Protein AF-A0A1B9JQC0-F1 (afdb_monomer)

Secondary structure (DSSP, 8-state):
--HHHHHHHIIIIIHHHTTSS-HHHHHHHHHHHHHHGGGS-SSS-GGG--HHHHHHHHHHHTT--HHHHHHHHHHHHHHHHHHHHHHTT-GGGT----S---------SS-SS----EEEEEEEEETTEEEEEEEEETT--HHHHHHHHHHHHHT-----

Foldseek 3Di:
DFQLVVLLCCLPPVLVVVPQDDPVLSVLLNVLCVQQSVQFDRPDHLVPDDLLVSLVVSCVVVVNDPVVSVVSSVSVVLSSQLVVCVVVVNSVSSHPDPPPDDDDDRDDPVPPPPDQDWAWDWDDDDVPDIDIRGGHGPPQDPVNVVVVVVVVVVPDDDDD

Radius of gyration: 22.99 Å; Cα contacts (8 Å, |Δi|>4): 126; chains: 1; bounding box: 53×34×62 Å

Solvent-accessible surface area (backbone atoms only — not comparable to full-atom values): 9850 Å² total; per-residue (Å²): 132,46,53,49,58,51,52,50,46,35,50,69,58,46,52,63,72,63,70,55,56,55,69,70,57,40,49,57,39,38,58,49,44,71,71,47,55,85,55,56,60,66,91,52,58,69,92,74,63,56,60,66,61,35,44,50,53,46,22,65,77,68,71,48,51,71,73,57,40,53,55,47,43,54,44,48,52,53,48,52,45,27,49,52,13,62,77,68,71,36,56,77,48,52,43,85,72,70,95,84,69,93,73,89,80,85,78,83,82,86,50,89,84,71,74,78,58,59,44,70,50,78,43,80,77,53,92,98,40,70,47,69,48,66,73,40,53,74,80,66,47,72,72,57,51,51,50,53,50,53,57,58,55,72,70,58,75,86,81,129

Mean predicted aligned error: 15.13 Å

Sequence (160 aa):
MNDKNEFIDFIVNTLPSLDVISLTTANNLRVVLNRVKGYIPESIPYTSWSIDSIVDIFAKNENISDSAAAGYKTRFRSALSKFDGYKNGNLSKLSKLPKNKVANSTNLVTQALNRHNTFALPIPLREGLILNIGNLPLDLTEDEAEKITRIIKSYAVIKD

Nearest PDB structures (foldseek):
  2kiw-assembly1_A  TM=4.236E-01  e=6.672E-01  Staphylococcus haemolyticus JCSC1435
  2kj9-assembly1_A  TM=4.964E-01  e=8.662E+00  Pectobacterium atrosepticum

Structure (mmCIF, N/CA/C/O backbone):
data_AF-A0A1B9JQC0-F1
#
_entry.id   AF-A0A1B9JQC0-F1
#
loop_
_atom_site.group_PDB
_atom_site.id
_atom_site.type_symbol
_atom_site.label_atom_id
_atom_site.label_alt_id
_atom_site.label_comp_id
_atom_site.label_asym_id
_atom_site.label_entity_id
_atom_site.label_seq_id
_atom_site.pdbx_PDB_ins_code
_atom_site.Cartn_x
_atom_site.Cartn_y
_atom_site.Cartn_z
_atom_site.occupancy
_atom_site.B_iso_or_equiv
_atom_site.auth_seq_id
_atom_site.auth_comp_id
_atom_site.auth_asym_id
_atom_site.auth_atom_id
_atom_site.pdbx_PDB_model_num
ATOM 1 N N . MET A 1 1 ? -7.887 13.896 -14.335 1.00 66.44 1 MET A N 1
ATOM 2 C CA . MET A 1 1 ? -6.563 13.331 -13.993 1.00 66.44 1 MET A CA 1
ATOM 3 C C . MET A 1 1 ? -6.602 11.862 -14.380 1.00 66.44 1 MET A C 1
ATOM 5 O O . MET A 1 1 ? -7.608 11.238 -14.080 1.00 66.44 1 MET A O 1
ATOM 9 N N . ASN A 1 2 ? -5.627 11.350 -15.138 1.00 90.38 2 ASN A N 1
ATOM 10 C CA . ASN A 1 2 ? -5.599 9.924 -15.491 1.00 90.38 2 ASN A CA 1
ATOM 11 C C . ASN A 1 2 ? -5.027 9.092 -14.329 1.00 90.38 2 ASN A C 1
ATOM 13 O O . ASN A 1 2 ? -4.354 9.634 -13.447 1.00 90.38 2 ASN A O 1
ATOM 17 N N . ASP A 1 3 ? -5.269 7.782 -14.354 1.00 91.00 3 ASP A N 1
ATOM 18 C CA . ASP A 1 3 ? -4.845 6.853 -13.299 1.00 91.00 3 ASP A CA 1
ATOM 19 C C . ASP A 1 3 ? -3.333 6.885 -13.047 1.00 91.00 3 ASP A C 1
ATOM 21 O O . ASP A 1 3 ? -2.884 6.762 -11.910 1.00 91.00 3 ASP A O 1
ATOM 25 N N . LYS A 1 4 ? -2.531 7.101 -14.097 1.00 94.31 4 LYS A N 1
ATOM 26 C CA . LYS A 1 4 ? -1.077 7.264 -13.985 1.00 94.31 4 LYS A CA 1
ATOM 27 C C . LYS A 1 4 ? -0.711 8.452 -13.100 1.00 94.31 4 LYS A C 1
ATOM 29 O O . LYS A 1 4 ? 0.086 8.299 -12.176 1.00 94.31 4 LYS A O 1
ATOM 34 N N . ASN A 1 5 ? -1.270 9.625 -13.378 1.00 94.00 5 ASN A N 1
ATOM 35 C CA . ASN A 1 5 ? -0.959 10.838 -12.630 1.00 94.00 5 ASN A CA 1
ATOM 36 C C . ASN A 1 5 ? -1.456 10.740 -11.188 1.00 94.00 5 ASN A C 1
ATOM 38 O O . ASN A 1 5 ? -0.749 11.160 -10.279 1.00 94.00 5 ASN A O 1
ATOM 42 N N . GLU A 1 6 ? -2.622 10.133 -10.969 1.00 94.19 6 GLU A N 1
ATOM 43 C CA . GLU A 1 6 ? -3.147 9.894 -9.623 1.00 94.19 6 GLU A CA 1
ATOM 44 C C . GLU A 1 6 ? -2.300 8.899 -8.829 1.00 94.19 6 GLU A C 1
ATOM 46 O O . GLU A 1 6 ? -1.998 9.136 -7.663 1.00 94.19 6 GLU A O 1
ATOM 51 N N . PHE A 1 7 ? -1.838 7.824 -9.466 1.00 95.44 7 PHE A N 1
ATOM 52 C CA . PHE A 1 7 ? -0.909 6.886 -8.848 1.00 95.44 7 PHE A CA 1
ATOM 53 C C . PHE A 1 7 ? 0.415 7.559 -8.460 1.00 95.44 7 PHE A C 1
ATOM 55 O O . PHE A 1 7 ? 0.940 7.322 -7.370 1.00 95.44 7 PHE A O 1
ATOM 62 N N . ILE A 1 8 ? 0.954 8.414 -9.334 1.00 94.50 8 ILE A N 1
ATOM 63 C CA . ILE A 1 8 ? 2.188 9.162 -9.064 1.00 94.50 8 ILE A CA 1
ATOM 64 C C . ILE A 1 8 ? 1.993 10.137 -7.905 1.00 94.50 8 ILE A C 1
ATOM 66 O O . ILE A 1 8 ? 2.806 10.134 -6.979 1.00 94.50 8 ILE A O 1
ATOM 70 N N . ASP A 1 9 ? 0.923 10.926 -7.933 1.00 93.56 9 ASP A N 1
ATOM 71 C CA . ASP A 1 9 ? 0.602 11.874 -6.868 1.00 93.56 9 ASP A CA 1
ATOM 72 C C . ASP A 1 9 ? 0.406 11.162 -5.524 1.00 93.56 9 ASP A C 1
ATOM 74 O O . ASP A 1 9 ? 1.016 11.541 -4.521 1.00 93.56 9 ASP A O 1
ATOM 78 N N . PHE A 1 10 ? -0.316 10.037 -5.527 1.00 93.56 10 PHE A N 1
ATOM 79 C CA . PHE A 1 10 ? -0.499 9.211 -4.342 1.00 93.56 10 PHE A CA 1
ATOM 80 C C . PHE A 1 10 ? 0.835 8.769 -3.740 1.00 93.56 10 PHE A C 1
ATOM 82 O O . PHE A 1 10 ? 1.051 8.929 -2.544 1.00 93.56 10 PHE A O 1
ATOM 89 N N . ILE A 1 11 ? 1.759 8.221 -4.532 1.00 93.50 11 ILE A N 1
ATOM 90 C CA . ILE A 1 11 ? 3.032 7.721 -3.994 1.00 93.50 11 ILE A CA 1
ATOM 91 C C . ILE A 1 11 ? 3.955 8.860 -3.534 1.00 93.50 11 ILE A C 1
ATOM 93 O O . ILE A 1 11 ? 4.706 8.676 -2.574 1.00 93.50 11 ILE A O 1
ATOM 97 N N . VAL A 1 12 ? 3.929 10.015 -4.204 1.00 88.81 12 VAL A N 1
AT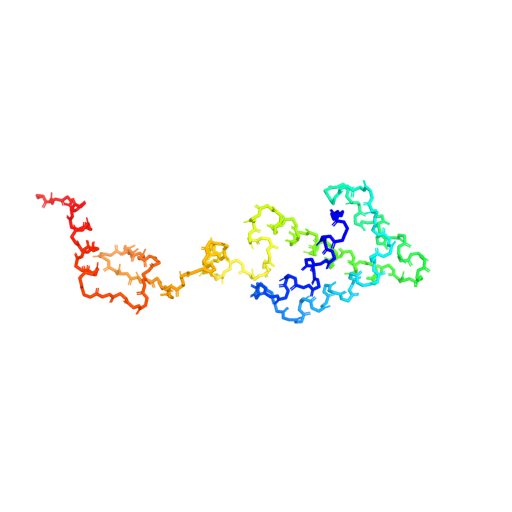OM 98 C CA . VAL A 1 12 ? 4.854 11.127 -3.930 1.00 88.81 12 VAL A CA 1
ATOM 99 C C . VAL A 1 12 ? 4.367 12.029 -2.796 1.00 88.81 12 VAL A C 1
ATOM 101 O O . VAL A 1 12 ? 5.191 12.428 -1.973 1.00 88.81 12 VAL A O 1
ATOM 104 N N . ASN A 1 13 ? 3.067 12.325 -2.736 1.00 86.31 13 ASN A N 1
ATOM 105 C CA . ASN A 1 13 ? 2.497 13.352 -1.861 1.00 86.31 13 ASN A CA 1
ATOM 106 C C . ASN A 1 13 ? 1.549 12.765 -0.804 1.00 86.31 13 ASN A C 1
ATOM 108 O O . ASN A 1 13 ? 1.647 13.095 0.380 1.00 86.31 13 ASN A O 1
ATOM 112 N N . THR A 1 14 ? 0.648 11.861 -1.198 1.00 86.31 14 THR A N 1
ATOM 113 C CA . THR A 1 14 ? -0.380 11.340 -0.282 1.00 86.31 14 THR A CA 1
ATOM 114 C C . THR A 1 14 ? 0.183 10.291 0.674 1.00 86.31 14 THR A C 1
ATOM 116 O O . THR A 1 14 ? 0.087 10.428 1.883 1.00 86.31 14 THR A O 1
ATOM 119 N N . LEU A 1 15 ? 0.823 9.242 0.166 1.00 84.06 15 LEU A N 1
ATOM 120 C CA . LEU A 1 15 ? 1.287 8.105 0.956 1.00 84.06 15 LEU A CA 1
ATOM 121 C C . LEU A 1 15 ? 2.247 8.494 2.099 1.00 84.06 15 LEU A C 1
ATOM 123 O O . LEU A 1 15 ? 2.079 7.945 3.189 1.00 84.06 15 LEU A O 1
ATOM 127 N N . PRO A 1 16 ? 3.211 9.425 1.923 1.00 82.06 16 PRO A N 1
ATOM 128 C CA . PRO A 1 16 ? 4.062 9.876 3.025 1.00 82.06 16 PRO A CA 1
ATOM 129 C C . PRO A 1 16 ? 3.307 10.647 4.115 1.00 82.06 16 PRO A C 1
ATOM 131 O O . PRO A 1 16 ? 3.714 10.595 5.269 1.00 82.06 16 PRO A O 1
ATOM 134 N N . SER A 1 17 ? 2.221 11.349 3.770 1.00 80.06 17 SER A N 1
ATOM 135 C CA . SER A 1 17 ? 1.428 12.123 4.738 1.00 80.06 17 SER A CA 1
ATOM 136 C C . SER A 1 17 ? 0.414 11.275 5.514 1.00 80.06 17 SER A C 1
ATOM 138 O O . SER A 1 17 ? -0.113 11.730 6.524 1.00 80.06 17 SER A O 1
ATOM 140 N N . LEU A 1 18 ? 0.175 10.028 5.092 1.00 76.00 18 LEU A N 1
ATOM 141 C CA . LEU A 1 18 ? -0.723 9.095 5.781 1.00 76.00 18 LEU A CA 1
ATOM 142 C C . LEU A 1 18 ? -0.110 8.441 7.035 1.00 76.00 18 LEU A C 1
ATOM 144 O O . LEU A 1 18 ? -0.845 7.791 7.769 1.00 76.00 18 LEU A O 1
ATOM 148 N N . ASP A 1 19 ? 1.206 8.545 7.254 1.00 77.81 19 ASP A N 1
ATOM 149 C CA . ASP A 1 19 ? 1.951 7.926 8.376 1.00 77.81 19 ASP A CA 1
ATOM 150 C C . ASP A 1 19 ? 1.693 6.408 8.584 1.00 77.81 19 ASP A C 1
ATOM 152 O O . ASP A 1 19 ? 1.886 5.830 9.648 1.00 77.81 19 ASP A O 1
ATOM 156 N N . VAL A 1 20 ? 1.258 5.716 7.526 1.00 79.06 20 VAL A N 1
ATOM 157 C CA . VAL A 1 20 ? 0.943 4.269 7.514 1.00 79.06 20 VAL A CA 1
ATOM 158 C C . VAL A 1 20 ? 2.154 3.382 7.208 1.00 79.06 20 VAL A C 1
ATOM 160 O O . VAL A 1 20 ? 2.092 2.153 7.326 1.00 79.06 20 VAL A O 1
ATOM 163 N N . ILE A 1 21 ? 3.252 3.990 6.761 1.00 80.38 21 ILE A N 1
ATOM 164 C CA . ILE A 1 21 ? 4.529 3.339 6.470 1.00 80.38 21 ILE A CA 1
ATOM 165 C C . ILE A 1 21 ? 5.678 4.235 6.916 1.00 80.38 21 ILE A C 1
ATOM 167 O O . ILE A 1 21 ? 5.551 5.454 6.929 1.00 80.38 21 ILE A O 1
ATOM 171 N N . SER A 1 22 ? 6.839 3.639 7.195 1.00 81.81 22 SER A N 1
ATOM 172 C CA . SER A 1 22 ? 8.031 4.426 7.507 1.00 81.81 22 SER A CA 1
ATOM 173 C C . SER A 1 22 ? 8.438 5.328 6.338 1.00 81.81 22 SER A C 1
ATOM 175 O O . SER A 1 22 ? 8.336 4.934 5.170 1.00 81.81 22 SER A O 1
ATOM 177 N N . LEU A 1 23 ? 9.001 6.497 6.655 1.00 77.75 23 LEU A N 1
ATOM 178 C CA . LEU A 1 23 ? 9.554 7.432 5.671 1.00 77.75 23 LEU A CA 1
ATOM 179 C C . LEU A 1 23 ? 10.571 6.755 4.737 1.00 77.75 23 LEU A C 1
ATOM 181 O O . LEU A 1 23 ? 10.573 6.989 3.531 1.00 77.75 23 LEU A O 1
ATOM 185 N N . THR A 1 24 ? 11.390 5.841 5.266 1.00 80.31 24 THR A N 1
ATOM 186 C CA . THR A 1 24 ? 12.321 5.026 4.470 1.00 80.31 24 THR A CA 1
ATOM 187 C C . THR A 1 24 ? 11.58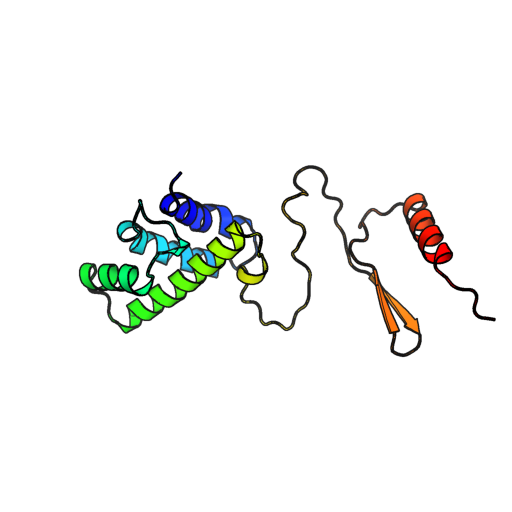9 4.168 3.439 1.00 80.31 24 THR A C 1
ATOM 189 O O . THR A 1 24 ? 12.005 4.092 2.284 1.00 80.31 24 THR A O 1
ATOM 192 N N . THR A 1 25 ? 10.476 3.538 3.824 1.00 85.12 25 THR A N 1
ATOM 193 C CA . THR A 1 25 ? 9.656 2.746 2.898 1.00 85.12 25 THR A CA 1
ATOM 194 C C . THR A 1 25 ? 9.020 3.640 1.840 1.00 85.12 25 THR A C 1
ATOM 196 O O . THR A 1 25 ? 9.085 3.304 0.659 1.00 85.12 25 THR A O 1
ATOM 199 N N . ALA A 1 26 ? 8.464 4.789 2.232 1.00 84.75 26 ALA A N 1
ATOM 200 C CA . ALA A 1 26 ? 7.880 5.755 1.303 1.00 84.75 26 ALA A CA 1
ATOM 201 C C . ALA A 1 26 ? 8.913 6.245 0.272 1.00 84.75 26 ALA A C 1
ATOM 203 O O . ALA A 1 26 ? 8.668 6.192 -0.935 1.00 84.75 26 ALA A O 1
ATOM 204 N N . ASN A 1 27 ? 10.115 6.601 0.731 1.00 85.25 27 ASN A N 1
ATOM 205 C CA . ASN A 1 27 ? 11.222 7.006 -0.132 1.00 85.25 27 ASN A CA 1
ATOM 206 C C . ASN A 1 27 ? 11.651 5.887 -1.090 1.00 85.25 27 ASN A C 1
ATOM 208 O O . ASN A 1 27 ? 11.831 6.139 -2.280 1.00 85.25 27 ASN A O 1
ATOM 212 N N . ASN A 1 28 ? 11.739 4.641 -0.617 1.00 84.69 28 ASN A N 1
ATOM 213 C CA . ASN A 1 28 ? 12.068 3.494 -1.467 1.00 84.69 28 ASN A CA 1
ATOM 214 C C . ASN A 1 28 ? 11.048 3.283 -2.599 1.00 84.69 28 ASN A C 1
ATOM 216 O O . ASN A 1 28 ? 11.433 2.932 -3.716 1.00 84.69 28 ASN A O 1
ATOM 220 N N . LEU A 1 29 ? 9.755 3.496 -2.331 1.00 91.88 29 LEU A N 1
ATOM 221 C CA . LEU A 1 29 ? 8.707 3.416 -3.354 1.00 91.88 29 LEU A CA 1
ATOM 222 C C . LEU A 1 29 ? 8.800 4.586 -4.341 1.00 91.88 29 LEU A C 1
ATOM 224 O O . LEU A 1 29 ? 8.758 4.370 -5.552 1.00 91.88 29 LEU A O 1
ATOM 228 N N . ARG A 1 30 ? 9.004 5.807 -3.836 1.00 89.62 30 ARG A N 1
ATOM 229 C CA . ARG A 1 30 ? 9.160 7.020 -4.650 1.00 89.62 30 ARG A CA 1
ATOM 230 C C . ARG A 1 30 ? 10.355 6.939 -5.601 1.00 89.62 30 ARG A C 1
ATOM 232 O O . ARG A 1 30 ? 10.230 7.312 -6.765 1.00 89.62 30 ARG A O 1
ATOM 239 N N . VAL A 1 31 ? 11.505 6.448 -5.134 1.00 88.31 31 VAL A N 1
ATOM 240 C CA . VAL A 1 31 ? 12.712 6.288 -5.966 1.00 88.31 31 VAL A CA 1
ATOM 241 C C . VAL A 1 31 ? 12.443 5.344 -7.135 1.00 88.31 31 VAL A C 1
ATOM 243 O O . VAL A 1 31 ? 12.775 5.672 -8.273 1.00 88.31 31 VAL A O 1
ATOM 246 N N . VAL A 1 32 ? 11.793 4.206 -6.879 1.00 88.75 32 VAL A N 1
ATOM 247 C CA . VAL A 1 32 ? 11.400 3.272 -7.941 1.00 88.75 32 VAL A CA 1
ATOM 248 C C . VAL A 1 32 ? 10.435 3.920 -8.919 1.00 88.75 32 VAL A C 1
ATOM 250 O O . VAL A 1 32 ? 10.664 3.863 -10.127 1.00 88.75 32 VAL A O 1
ATOM 253 N N . LEU A 1 33 ? 9.383 4.566 -8.416 1.00 92.81 33 LEU A N 1
ATOM 254 C CA . LEU A 1 33 ? 8.365 5.142 -9.282 1.00 92.81 33 LEU A CA 1
ATOM 255 C C . LEU A 1 33 ? 8.933 6.235 -10.187 1.00 92.81 33 LEU A C 1
ATOM 257 O O . LEU A 1 33 ? 8.606 6.278 -11.368 1.00 92.81 33 LEU A O 1
ATOM 261 N N . AS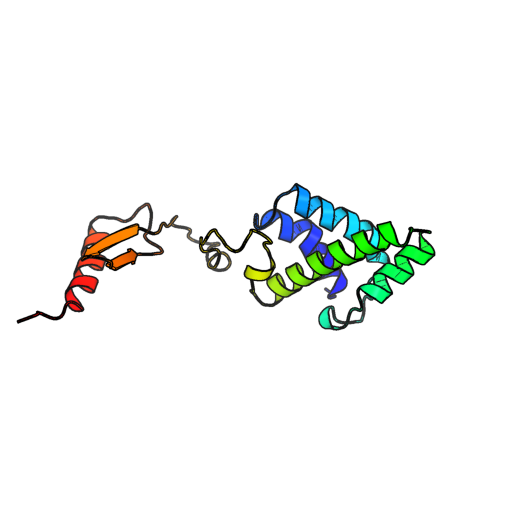N A 1 34 ? 9.842 7.068 -9.679 1.00 90.62 34 ASN A N 1
ATOM 262 C CA . ASN A 1 34 ? 10.485 8.104 -10.485 1.00 90.62 34 ASN A CA 1
ATOM 263 C C . ASN A 1 34 ? 11.267 7.558 -11.682 1.00 90.62 34 ASN A C 1
ATOM 265 O O . ASN A 1 34 ? 11.352 8.256 -12.690 1.00 90.62 34 ASN A O 1
ATOM 269 N N . ARG A 1 35 ? 11.801 6.336 -11.588 1.00 91.31 35 ARG A N 1
ATOM 270 C CA . ARG A 1 35 ? 12.510 5.681 -12.696 1.00 91.31 35 ARG A CA 1
ATOM 271 C C . ARG A 1 35 ? 11.561 4.987 -13.667 1.00 91.31 35 ARG A C 1
ATOM 273 O O . ARG A 1 35 ? 11.779 5.028 -14.869 1.00 91.31 35 ARG A O 1
ATOM 280 N N . VAL A 1 36 ? 10.491 4.379 -13.154 1.00 93.94 36 VAL A N 1
ATOM 281 C CA . VAL A 1 36 ? 9.595 3.539 -13.964 1.00 93.94 36 VAL A CA 1
ATOM 282 C C . VAL A 1 36 ? 8.421 4.328 -14.572 1.00 93.94 36 VAL A C 1
ATOM 284 O O . VAL A 1 36 ? 7.825 3.880 -15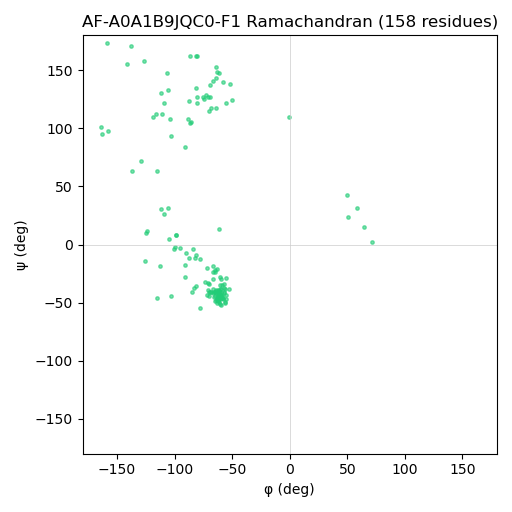.546 1.00 93.94 36 VAL A O 1
ATOM 287 N N . LYS A 1 37 ? 8.094 5.531 -14.074 1.00 94.44 37 LYS A N 1
ATOM 288 C CA . LYS A 1 37 ? 6.906 6.310 -14.492 1.00 94.44 37 LYS A CA 1
ATOM 289 C C . LYS A 1 37 ? 6.793 6.591 -15.994 1.00 94.44 37 LYS A C 1
ATOM 291 O O . LYS A 1 37 ? 5.676 6.726 -16.487 1.00 94.44 37 LYS A O 1
ATOM 296 N N . GLY A 1 38 ? 7.912 6.672 -16.719 1.00 95.00 38 GLY A N 1
ATOM 297 C CA . GLY A 1 38 ? 7.913 6.864 -18.176 1.00 95.00 38 GLY A CA 1
ATOM 298 C C . GLY A 1 38 ? 7.300 5.689 -18.943 1.00 95.00 38 GLY A C 1
ATOM 299 O O . GLY A 1 38 ? 6.773 5.877 -20.031 1.00 95.00 38 GLY A O 1
ATOM 300 N N . TYR A 1 39 ? 7.300 4.503 -18.337 1.00 95.50 39 TYR A N 1
ATOM 301 C CA . TYR A 1 39 ? 6.849 3.248 -18.936 1.00 95.50 39 TYR A CA 1
ATOM 302 C C . TYR A 1 39 ? 5.425 2.857 -18.513 1.00 95.50 39 TYR A C 1
ATOM 304 O O . TYR A 1 39 ? 4.906 1.836 -18.957 1.00 95.50 39 TYR A O 1
ATOM 312 N N . ILE A 1 40 ? 4.782 3.651 -17.648 1.00 94.94 40 ILE A N 1
ATOM 313 C CA . ILE A 1 40 ? 3.398 3.421 -17.222 1.00 94.94 40 ILE A CA 1
ATOM 314 C C . ILE A 1 40 ? 2.452 3.958 -18.309 1.00 94.94 40 ILE A C 1
ATOM 316 O O . ILE A 1 40 ? 2.582 5.134 -18.681 1.00 94.94 40 ILE A O 1
ATOM 320 N N . PRO A 1 41 ? 1.498 3.145 -18.800 1.00 92.81 41 PRO A N 1
ATOM 321 C CA . PRO A 1 41 ? 0.550 3.573 -19.822 1.00 92.81 41 PRO A CA 1
ATOM 322 C C . PRO A 1 41 ? -0.403 4.648 -19.287 1.00 92.81 41 PRO A C 1
ATOM 324 O O . PRO A 1 41 ? -0.854 4.592 -18.146 1.00 92.81 41 PRO A O 1
ATOM 327 N N . GLU A 1 42 ? -0.717 5.638 -20.122 1.00 92.31 42 GLU A N 1
ATOM 328 C CA . GLU A 1 42 ? -1.512 6.808 -19.712 1.00 92.31 42 GLU A CA 1
ATOM 329 C C . GLU A 1 42 ? -3.017 6.632 -19.923 1.00 92.31 42 GLU A C 1
ATOM 331 O O . GLU A 1 42 ? -3.816 7.243 -19.215 1.00 92.31 42 GLU A O 1
ATOM 336 N N . SER A 1 43 ? -3.393 5.813 -20.905 1.00 90.00 43 SER A N 1
ATOM 337 C CA . SER A 1 43 ? -4.772 5.592 -21.355 1.00 90.00 43 SER A CA 1
ATOM 338 C C . SER A 1 43 ? -5.398 4.304 -20.816 1.00 90.00 43 SER A C 1
ATOM 340 O O . SER A 1 43 ? -6.567 4.038 -21.080 1.00 90.00 43 SER A O 1
ATOM 342 N N . ILE A 1 44 ? -4.632 3.497 -20.077 1.00 90.12 44 ILE A N 1
ATOM 343 C CA . ILE A 1 44 ? -5.066 2.199 -19.552 1.00 90.12 44 ILE A CA 1
ATOM 344 C C . ILE A 1 44 ? -5.328 2.341 -18.048 1.00 90.12 44 ILE A C 1
ATOM 346 O O . ILE A 1 44 ? -4.459 2.875 -17.350 1.00 90.12 44 ILE A O 1
ATOM 350 N N . PRO A 1 45 ? -6.468 1.841 -17.531 1.00 89.88 45 PRO A N 1
ATOM 351 C CA . PRO A 1 45 ? -6.764 1.899 -16.106 1.00 89.88 45 PRO A CA 1
ATOM 352 C C . PRO A 1 45 ? -5.756 1.096 -15.276 1.00 89.88 45 PRO A C 1
ATOM 354 O O . PRO A 1 45 ? -5.256 0.057 -15.720 1.00 89.88 45 PRO A O 1
ATOM 357 N N . TYR A 1 46 ? -5.493 1.539 -14.044 1.00 92.50 46 TYR A N 1
ATOM 358 C CA . TYR A 1 46 ? -4.446 0.955 -13.192 1.00 92.50 46 TYR A CA 1
ATOM 359 C C . TYR A 1 46 ? -4.667 -0.527 -12.868 1.00 92.50 46 TYR A C 1
ATOM 361 O O . TYR A 1 46 ? -3.712 -1.277 -12.665 1.00 92.50 46 TYR A O 1
ATOM 369 N N . THR A 1 47 ? -5.927 -0.962 -12.851 1.00 91.50 47 THR A N 1
ATOM 370 C CA . THR A 1 47 ? -6.336 -2.353 -12.608 1.00 91.50 47 THR A CA 1
ATOM 371 C C . THR A 1 47 ? -5.908 -3.304 -13.724 1.00 91.50 47 THR A C 1
ATOM 373 O O . THR A 1 47 ? -5.849 -4.510 -13.508 1.00 91.50 47 THR A O 1
ATOM 376 N N . SER A 1 48 ? -5.593 -2.768 -14.905 1.00 93.44 48 SER A N 1
ATOM 377 C CA . SER A 1 48 ? -5.177 -3.530 -16.087 1.00 93.44 48 SER A CA 1
ATOM 378 C C . SER A 1 48 ? -3.673 -3.438 -16.359 1.00 93.44 48 SER A C 1
ATOM 380 O O . SER A 1 48 ? -3.192 -3.940 -17.375 1.00 93.44 48 SER A O 1
ATOM 382 N N . TRP A 1 49 ? -2.899 -2.787 -15.487 1.00 92.69 49 TRP A N 1
ATOM 383 C CA . TRP A 1 49 ? -1.455 -2.677 -15.671 1.00 92.69 49 TRP A CA 1
ATOM 384 C C . TRP A 1 49 ? -0.743 -4.007 -15.409 1.00 92.69 49 TRP A C 1
ATOM 386 O O . TRP A 1 49 ? -0.849 -4.593 -14.332 1.00 92.69 49 TRP A O 1
ATOM 396 N N . SER A 1 50 ? 0.085 -4.432 -16.364 1.00 95.06 50 SER A N 1
ATOM 397 C CA . SER A 1 50 ? 1.049 -5.515 -16.159 1.00 95.06 50 SER A CA 1
ATOM 398 C C . SER A 1 50 ? 2.347 -4.951 -15.587 1.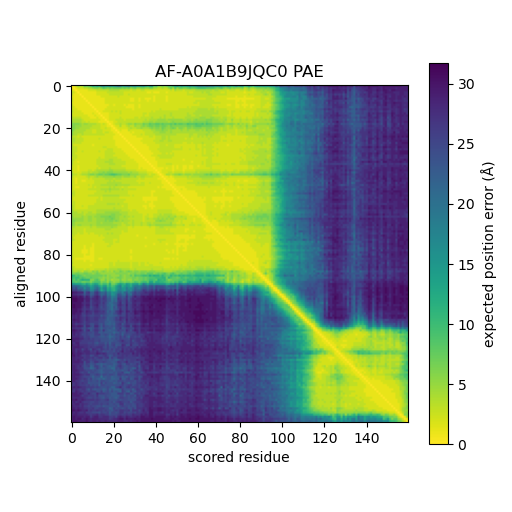00 95.06 50 SER A C 1
ATOM 400 O O . SER A 1 50 ? 3.142 -4.334 -16.297 1.00 95.06 50 SER A O 1
ATOM 402 N N . ILE A 1 51 ? 2.573 -5.169 -14.291 1.00 94.38 51 ILE A N 1
ATOM 403 C CA . ILE A 1 51 ? 3.798 -4.714 -13.615 1.00 94.38 51 ILE A CA 1
ATOM 404 C C . ILE A 1 51 ? 5.032 -5.365 -14.236 1.00 94.38 51 ILE A C 1
ATOM 406 O O . ILE A 1 51 ? 6.050 -4.699 -14.400 1.00 94.38 51 ILE A O 1
ATOM 410 N N . ASP A 1 52 ? 4.946 -6.650 -14.582 1.00 94.56 52 ASP A N 1
ATOM 411 C CA . ASP A 1 52 ? 6.047 -7.362 -15.220 1.00 94.56 52 ASP A CA 1
ATOM 412 C C . ASP A 1 52 ? 6.398 -6.714 -16.556 1.00 94.56 52 ASP A C 1
ATOM 414 O O . ASP A 1 52 ? 7.532 -6.291 -16.728 1.00 94.56 52 ASP A O 1
ATOM 418 N N . SER A 1 53 ? 5.415 -6.484 -17.431 1.00 95.25 53 SER A N 1
ATOM 419 C CA . SER A 1 53 ? 5.659 -5.847 -18.730 1.00 95.25 53 SER A CA 1
ATOM 420 C C . SER A 1 53 ? 6.241 -4.438 -18.590 1.00 95.25 53 SER A C 1
ATOM 422 O O . SER A 1 53 ? 7.200 -4.103 -19.280 1.00 95.25 53 SER A O 1
ATOM 424 N N . ILE A 1 54 ? 5.707 -3.622 -17.676 1.00 96.00 54 ILE A N 1
ATOM 425 C CA . ILE A 1 54 ? 6.199 -2.258 -17.432 1.00 96.00 54 ILE A CA 1
ATOM 426 C C . ILE A 1 54 ? 7.658 -2.286 -16.955 1.00 96.00 54 ILE A C 1
ATOM 428 O O . ILE A 1 54 ? 8.497 -1.542 -17.466 1.00 96.00 54 ILE A O 1
ATOM 432 N N . VAL A 1 55 ? 7.973 -3.140 -15.976 1.00 95.38 55 VAL A N 1
ATOM 433 C CA . VAL A 1 55 ? 9.320 -3.214 -15.399 1.00 95.38 55 VAL A CA 1
ATOM 434 C C . VAL A 1 55 ? 10.308 -3.889 -16.350 1.00 95.38 55 VAL A 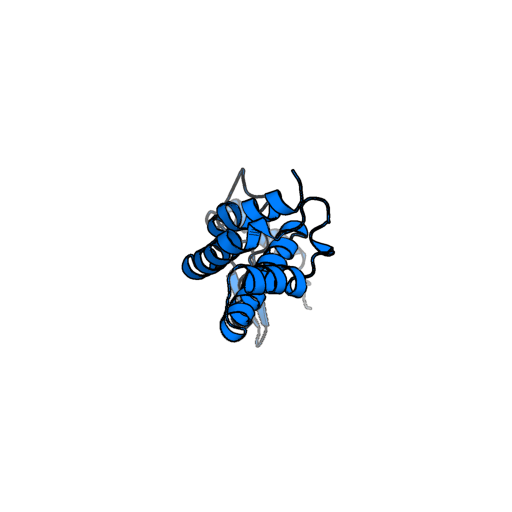C 1
ATOM 436 O O . VAL A 1 55 ? 11.463 -3.483 -16.368 1.00 95.38 55 VAL A O 1
ATOM 439 N N . ASP A 1 56 ? 9.880 -4.851 -17.163 1.00 95.19 56 ASP A N 1
ATOM 440 C CA . ASP A 1 56 ? 10.743 -5.538 -18.130 1.00 95.19 56 ASP A CA 1
ATOM 441 C C . ASP A 1 56 ? 11.114 -4.613 -19.299 1.00 95.19 56 ASP A C 1
ATOM 443 O O . ASP A 1 56 ? 12.275 -4.575 -19.708 1.00 95.19 56 ASP A O 1
ATOM 447 N N . ILE A 1 57 ? 10.175 -3.786 -19.781 1.00 95.50 57 ILE A N 1
ATOM 448 C CA . ILE A 1 57 ? 10.469 -2.733 -20.769 1.00 95.50 57 ILE A CA 1
ATOM 449 C C . ILE A 1 57 ? 11.455 -1.715 -20.181 1.00 95.50 57 ILE A C 1
ATOM 451 O O . ILE A 1 57 ? 12.453 -1.387 -20.823 1.00 95.50 57 ILE A O 1
ATOM 455 N N . PHE A 1 58 ? 11.211 -1.248 -18.952 1.00 95.69 58 PHE A N 1
ATOM 456 C CA . PHE A 1 58 ? 12.135 -0.368 -18.232 1.00 95.69 58 PHE A CA 1
ATOM 457 C C . PHE A 1 58 ? 13.528 -0.997 -18.097 1.00 95.69 58 PHE A C 1
ATOM 459 O O . PHE A 1 58 ? 14.525 -0.363 -18.430 1.00 95.69 58 PHE A O 1
ATOM 466 N N . ALA A 1 59 ? 13.606 -2.248 -17.642 1.00 94.81 59 ALA A N 1
ATOM 467 C CA . ALA A 1 59 ? 14.868 -2.926 -17.388 1.00 94.81 59 ALA A CA 1
ATOM 468 C C . ALA A 1 59 ? 15.673 -3.129 -18.673 1.00 94.81 59 ALA A C 1
ATOM 470 O O . ALA A 1 59 ? 16.881 -2.905 -18.671 1.00 94.81 59 ALA A O 1
ATOM 471 N N . LYS A 1 60 ? 15.003 -3.472 -19.779 1.00 95.19 60 LYS A N 1
ATOM 472 C CA . LYS A 1 60 ? 15.635 -3.609 -21.092 1.00 95.19 60 LYS A CA 1
ATOM 473 C C . LYS A 1 60 ? 16.172 -2.276 -21.617 1.00 95.19 60 LYS A C 1
ATOM 475 O O . LYS A 1 60 ? 17.292 -2.238 -22.112 1.00 95.19 60 LYS A O 1
ATOM 480 N N . ASN A 1 61 ? 15.400 -1.196 -21.501 1.00 95.12 61 ASN A N 1
ATOM 481 C CA . ASN A 1 61 ? 15.812 0.119 -22.002 1.00 95.12 61 ASN A CA 1
ATOM 482 C C . ASN A 1 61 ? 16.943 0.741 -21.170 1.00 95.12 61 ASN A C 1
ATOM 484 O O . ASN A 1 61 ? 17.814 1.410 -21.717 1.00 95.12 61 ASN A O 1
ATOM 488 N N . GLU A 1 62 ? 16.962 0.485 -19.862 1.00 92.56 62 GLU A N 1
ATOM 489 C CA . GLU A 1 62 ? 17.942 1.046 -18.924 1.00 92.56 62 GLU A CA 1
ATOM 490 C C . GLU A 1 62 ? 19.091 0.071 -18.593 1.00 92.56 62 GLU A C 1
ATOM 492 O O . GLU A 1 62 ? 19.888 0.338 -17.694 1.00 92.56 62 GLU A O 1
ATOM 497 N N . ASN A 1 63 ? 19.181 -1.068 -19.295 1.00 93.00 63 ASN A N 1
ATOM 498 C CA . ASN A 1 63 ? 20.169 -2.138 -19.075 1.00 93.00 63 ASN A CA 1
ATOM 499 C C . ASN A 1 63 ? 20.284 -2.583 -17.600 1.00 93.00 63 ASN A C 1
ATOM 501 O O . ASN A 1 63 ? 21.374 -2.784 -17.059 1.00 93.00 63 ASN A O 1
ATOM 505 N N . ILE A 1 64 ? 19.144 -2.719 -16.923 1.00 91.19 64 ILE A N 1
ATOM 506 C CA . ILE A 1 64 ? 19.061 -3.162 -15.529 1.00 91.19 64 ILE A CA 1
ATOM 507 C C . ILE A 1 64 ? 19.157 -4.687 -15.480 1.00 91.19 64 ILE A C 1
ATOM 509 O O . ILE A 1 64 ? 18.467 -5.379 -16.222 1.00 91.19 64 ILE A O 1
ATOM 513 N N . SER A 1 65 ? 19.971 -5.220 -14.567 1.00 91.69 65 SER A N 1
ATOM 514 C CA . SER A 1 65 ? 20.081 -6.669 -14.369 1.00 91.69 65 SER A CA 1
ATOM 515 C C . SER A 1 65 ? 18.773 -7.288 -13.869 1.00 91.69 65 SER A C 1
ATOM 517 O O . SER A 1 65 ? 18.019 -6.652 -13.128 1.00 91.69 65 SER A O 1
ATOM 519 N N . ASP A 1 66 ? 18.548 -8.567 -14.171 1.00 86.75 66 ASP A N 1
ATOM 520 C CA . ASP A 1 66 ? 17.340 -9.296 -13.751 1.00 86.75 66 ASP A CA 1
ATOM 521 C C . ASP A 1 66 ? 17.135 -9.276 -12.229 1.00 86.75 66 ASP A C 1
ATOM 523 O O . ASP A 1 66 ? 16.021 -9.102 -11.728 1.00 86.75 66 ASP A O 1
ATOM 527 N N . SER A 1 67 ? 18.234 -9.376 -11.474 1.00 86.06 67 SER A N 1
ATOM 528 C CA . SER A 1 67 ? 18.222 -9.279 -10.011 1.00 86.06 67 SER A CA 1
ATOM 529 C C . SER A 1 67 ? 17.734 -7.906 -9.532 1.00 86.06 67 SER A C 1
ATOM 531 O O . SER A 1 67 ? 16.870 -7.805 -8.655 1.00 86.06 67 SER A O 1
ATOM 533 N N . ALA A 1 68 ? 18.216 -6.824 -10.149 1.00 85.06 68 ALA A N 1
ATOM 534 C CA . ALA A 1 68 ? 17.745 -5.484 -9.827 1.00 85.06 68 ALA A CA 1
ATOM 535 C C . ALA A 1 68 ? 16.285 -5.284 -10.271 1.00 85.06 68 ALA A C 1
ATOM 537 O O . ALA A 1 68 ? 15.488 -4.737 -9.500 1.00 85.06 68 ALA A O 1
ATOM 538 N N . ALA A 1 69 ? 15.906 -5.781 -11.454 1.00 89.38 69 ALA A N 1
ATOM 539 C CA . ALA A 1 69 ? 14.545 -5.736 -11.985 1.00 89.38 69 ALA A CA 1
ATOM 540 C C . ALA A 1 69 ? 13.537 -6.413 -11.040 1.00 89.38 69 ALA A C 1
ATOM 542 O O . ALA A 1 69 ? 12.484 -5.838 -10.754 1.00 89.38 69 ALA A O 1
ATOM 543 N N . ALA A 1 70 ? 13.881 -7.558 -10.441 1.00 89.06 70 ALA A N 1
ATOM 544 C CA . ALA A 1 70 ? 13.057 -8.214 -9.420 1.00 89.06 70 ALA A CA 1
ATOM 545 C C . ALA A 1 70 ? 12.773 -7.302 -8.206 1.00 89.06 70 ALA A C 1
ATOM 547 O O . ALA A 1 70 ? 11.653 -7.267 -7.671 1.00 89.06 70 ALA A O 1
ATOM 548 N N . GLY A 1 71 ? 13.760 -6.496 -7.803 1.00 87.31 71 GLY A N 1
ATOM 549 C CA . GLY A 1 71 ? 13.609 -5.474 -6.768 1.00 87.31 71 GLY A CA 1
ATOM 550 C C . GLY A 1 71 ? 12.647 -4.347 -7.166 1.00 87.31 71 GLY A C 1
ATOM 551 O O . GLY A 1 71 ? 11.833 -3.917 -6.342 1.00 87.31 71 GLY A O 1
ATOM 552 N N . TYR A 1 72 ? 12.696 -3.883 -8.420 1.00 90.31 72 TYR A N 1
ATOM 553 C CA . TYR A 1 72 ? 11.728 -2.916 -8.957 1.00 90.31 72 TYR A CA 1
ATOM 554 C C . TYR A 1 72 ? 10.317 -3.507 -8.990 1.00 90.31 72 TYR A C 1
ATOM 556 O O . TYR A 1 72 ? 9.402 -2.881 -8.457 1.00 90.31 72 TYR A O 1
ATOM 564 N N . LYS A 1 73 ? 10.142 -4.737 -9.496 1.00 93.88 73 LYS A N 1
ATOM 565 C CA . LYS A 1 73 ? 8.847 -5.442 -9.529 1.00 93.88 73 LYS A CA 1
ATOM 566 C C . LYS A 1 73 ? 8.222 -5.539 -8.140 1.00 93.88 73 LYS A C 1
ATOM 568 O O . LYS A 1 73 ? 7.052 -5.215 -7.958 1.00 93.88 73 LYS A O 1
ATOM 573 N N . THR A 1 74 ? 9.005 -5.927 -7.135 1.00 92.19 74 THR A N 1
ATOM 574 C CA . THR A 1 74 ? 8.524 -6.063 -5.749 1.00 92.19 74 THR A CA 1
ATOM 575 C C . THR A 1 74 ? 8.049 -4.732 -5.167 1.00 92.19 74 THR A C 1
ATOM 577 O O . THR A 1 74 ? 6.982 -4.657 -4.550 1.00 92.19 74 THR A O 1
ATOM 580 N N . ARG A 1 75 ? 8.823 -3.662 -5.370 1.00 87.94 75 ARG A N 1
ATOM 581 C CA . ARG A 1 75 ? 8.469 -2.322 -4.887 1.00 87.94 75 ARG A CA 1
ATOM 582 C C . ARG A 1 75 ? 7.272 -1.756 -5.648 1.00 87.94 75 ARG A C 1
ATOM 584 O O . ARG A 1 75 ? 6.368 -1.228 -5.009 1.00 87.94 75 ARG A O 1
ATOM 591 N N . PHE A 1 76 ? 7.206 -1.952 -6.964 1.00 94.81 76 PHE A N 1
ATOM 592 C CA . PHE A 1 76 ? 6.067 -1.542 -7.784 1.00 94.81 76 PHE A CA 1
ATOM 593 C C . PHE A 1 76 ? 4.790 -2.277 -7.358 1.00 94.81 76 PHE A C 1
ATOM 595 O O . PHE A 1 76 ? 3.785 -1.629 -7.089 1.00 94.81 76 PHE A O 1
ATOM 602 N N . ARG A 1 77 ? 4.829 -3.605 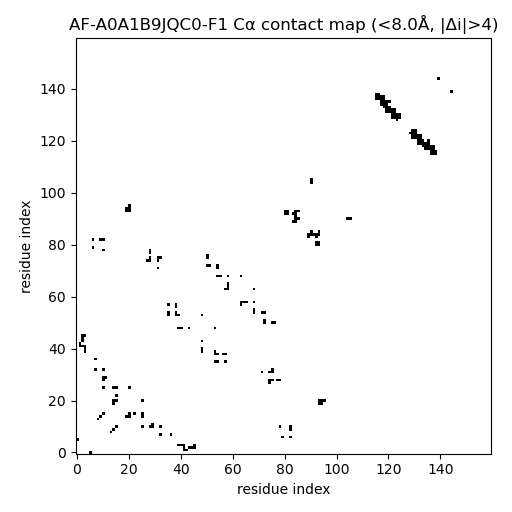-7.174 1.00 94.38 77 ARG A N 1
ATOM 603 C CA . ARG A 1 77 ? 3.698 -4.385 -6.629 1.00 94.38 77 ARG A CA 1
ATOM 604 C C . ARG A 1 77 ? 3.231 -3.847 -5.281 1.00 94.38 77 ARG A C 1
ATOM 606 O O . ARG A 1 77 ? 2.035 -3.694 -5.060 1.00 94.38 77 ARG A O 1
ATOM 613 N N . SER A 1 78 ? 4.165 -3.516 -4.390 1.00 90.69 78 SER A N 1
ATOM 614 C CA . SER A 1 78 ? 3.823 -2.904 -3.104 1.00 90.69 78 SER A CA 1
ATOM 615 C C . SER A 1 78 ? 3.179 -1.524 -3.268 1.00 90.69 78 SER A C 1
ATOM 617 O O . SER A 1 78 ? 2.227 -1.227 -2.555 1.00 90.69 78 SER A O 1
ATOM 619 N N . ALA A 1 79 ? 3.684 -0.683 -4.172 1.00 93.06 79 ALA A N 1
ATOM 620 C CA . ALA A 1 79 ? 3.106 0.628 -4.458 1.00 93.06 79 ALA A CA 1
ATOM 621 C C . ALA A 1 79 ? 1.689 0.500 -5.037 1.00 93.06 79 ALA A C 1
ATOM 623 O O . ALA A 1 79 ? 0.771 1.139 -4.530 1.00 93.06 79 ALA A O 1
ATOM 624 N N . LEU A 1 80 ? 1.487 -0.381 -6.022 1.00 94.38 80 LEU A N 1
ATOM 625 C CA . LEU A 1 80 ? 0.183 -0.592 -6.650 1.00 94.38 80 LEU A CA 1
ATOM 626 C C . LEU A 1 80 ? -0.829 -1.186 -5.665 1.00 94.38 80 LEU A C 1
ATOM 628 O O . LEU A 1 80 ? -1.957 -0.720 -5.593 1.00 94.38 80 LEU A O 1
ATOM 632 N N . SER A 1 81 ? -0.412 -2.140 -4.825 1.00 91.12 81 SER A N 1
ATOM 633 C CA . SER A 1 81 ? -1.263 -2.669 -3.751 1.00 91.12 81 SER A CA 1
ATOM 634 C C . SER A 1 81 ? -1.690 -1.591 -2.752 1.00 91.12 81 SER A C 1
ATOM 636 O O . SER A 1 81 ? -2.792 -1.669 -2.213 1.00 91.12 81 SER A O 1
ATOM 638 N N . LYS A 1 82 ? -0.823 -0.613 -2.464 1.00 90.88 82 LYS A N 1
ATOM 639 C CA . LYS A 1 82 ? -1.143 0.507 -1.569 1.00 90.88 82 LYS A CA 1
ATOM 640 C C . LYS A 1 82 ? -2.112 1.476 -2.224 1.00 90.88 82 LYS A C 1
ATOM 642 O O . LYS A 1 82 ? -3.071 1.887 -1.586 1.00 90.88 82 LYS A O 1
ATOM 647 N N . PHE A 1 83 ? -1.880 1.792 -3.491 1.00 93.25 83 PHE A N 1
ATOM 648 C CA . PHE A 1 83 ? -2.769 2.644 -4.267 1.00 93.25 83 PHE A CA 1
ATOM 649 C C . PHE A 1 83 ? -4.160 2.030 -4.414 1.00 93.25 83 PHE A C 1
ATOM 651 O O . PHE A 1 83 ? -5.153 2.704 -4.179 1.00 93.25 83 PHE A O 1
ATOM 658 N N . ASP A 1 84 ? -4.234 0.728 -4.686 1.00 88.31 84 ASP A N 1
ATOM 659 C CA . ASP A 1 84 ? -5.494 -0.010 -4.704 1.00 88.31 84 ASP A CA 1
ATOM 660 C C . ASP A 1 84 ? -6.208 0.035 -3.342 1.00 88.31 84 ASP A C 1
ATOM 662 O O . ASP A 1 84 ? -7.417 0.237 -3.268 1.00 88.31 84 ASP A O 1
A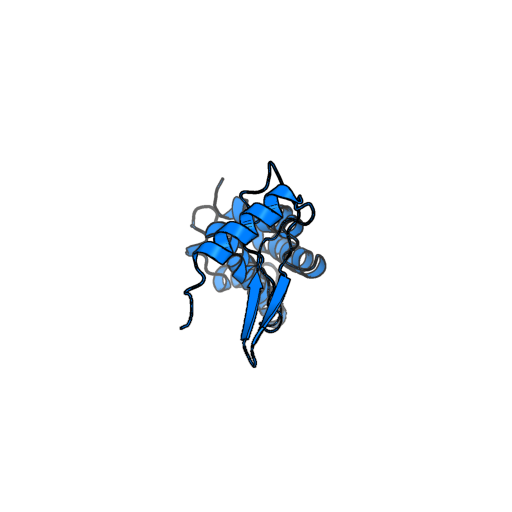TOM 666 N N . GLY A 1 85 ? -5.453 -0.094 -2.246 1.00 85.31 85 GLY A N 1
ATOM 667 C CA . GLY A 1 85 ? -5.977 0.104 -0.895 1.00 85.31 85 GLY A CA 1
ATOM 668 C C . GLY A 1 85 ? -6.542 1.507 -0.685 1.00 85.31 85 GLY A C 1
ATOM 669 O O . GLY A 1 85 ? -7.645 1.650 -0.174 1.00 85.31 85 GLY A O 1
ATOM 670 N N . TYR A 1 86 ? -5.822 2.536 -1.122 1.00 86.50 86 TYR A N 1
ATOM 671 C CA . TYR A 1 86 ? -6.262 3.927 -1.039 1.00 86.50 86 TYR A CA 1
ATOM 672 C C . TYR A 1 86 ? -7.540 4.184 -1.852 1.00 86.50 86 TYR A C 1
ATOM 674 O O . TYR A 1 86 ? -8.508 4.709 -1.307 1.00 86.50 86 TYR A O 1
ATOM 682 N N . LYS A 1 87 ? -7.583 3.731 -3.111 1.00 83.69 87 LYS A N 1
ATOM 683 C CA . LYS A 1 87 ? -8.738 3.869 -4.012 1.00 83.69 87 LYS A CA 1
ATOM 684 C C . LYS A 1 87 ? -10.000 3.200 -3.475 1.00 83.69 87 LYS A C 1
ATOM 686 O O . LYS A 1 87 ? -11.090 3.740 -3.620 1.00 83.69 87 LYS A O 1
ATOM 691 N N . ASN A 1 88 ? -9.840 2.043 -2.837 1.00 82.81 88 ASN A N 1
ATOM 692 C CA . ASN A 1 88 ? -10.952 1.238 -2.334 1.00 82.81 88 ASN A CA 1
ATOM 693 C C . ASN A 1 88 ? -11.226 1.440 -0.831 1.00 82.81 88 ASN A C 1
ATOM 695 O O . ASN A 1 88 ? -11.983 0.671 -0.243 1.00 82.81 88 ASN A O 1
ATOM 699 N N . GLY A 1 89 ? -10.571 2.407 -0.173 1.00 77.56 89 GLY A N 1
ATOM 700 C CA . GLY A 1 89 ? -10.702 2.636 1.274 1.00 77.56 89 GLY A CA 1
ATOM 701 C C . GLY A 1 89 ? -10.182 1.488 2.158 1.00 77.56 89 GLY A C 1
ATOM 702 O O . GLY A 1 89 ? -10.466 1.435 3.353 1.00 77.56 89 GLY A O 1
ATOM 703 N N . ASN A 1 90 ? -9.409 0.556 1.599 1.00 76.00 90 ASN A N 1
ATOM 704 C CA . ASN A 1 90 ? -8.850 -0.593 2.297 1.00 76.00 90 ASN A CA 1
ATOM 705 C C . ASN A 1 90 ? -7.455 -0.283 2.870 1.00 76.00 90 ASN A C 1
ATOM 707 O O . ASN A 1 90 ? -6.415 -0.630 2.298 1.00 76.00 90 ASN A O 1
ATOM 711 N N . LEU A 1 91 ? -7.447 0.324 4.058 1.00 68.69 91 LEU A N 1
ATOM 712 C CA . LEU A 1 91 ? -6.237 0.718 4.789 1.00 68.69 91 LEU A CA 1
ATOM 713 C C . LEU A 1 91 ? -5.349 -0.475 5.192 1.00 68.69 91 LEU A C 1
ATOM 715 O O . LEU A 1 91 ? -4.145 -0.308 5.377 1.00 68.69 91 LEU A O 1
ATOM 719 N N . SER A 1 92 ? -5.891 -1.698 5.249 1.00 71.50 92 SER A N 1
ATOM 720 C CA . SER A 1 92 ? -5.103 -2.897 5.580 1.00 71.50 92 SER A CA 1
ATOM 721 C C . SER A 1 92 ? -4.034 -3.231 4.529 1.00 71.50 92 SER A C 1
ATOM 723 O O . SER A 1 92 ? -3.040 -3.880 4.845 1.00 71.50 92 SER A O 1
ATOM 725 N N . LYS A 1 93 ? -4.191 -2.745 3.288 1.00 72.50 93 LYS A N 1
ATOM 726 C CA . LYS A 1 93 ? -3.181 -2.884 2.226 1.00 72.50 93 LYS A CA 1
ATOM 727 C C . LYS A 1 93 ? -2.061 -1.835 2.316 1.00 72.50 93 LYS A C 1
ATOM 729 O O . LYS A 1 93 ? -1.060 -1.932 1.595 1.00 72.50 93 LYS A O 1
ATOM 734 N N . LEU A 1 94 ? -2.204 -0.833 3.190 1.00 71.44 94 LEU A N 1
ATOM 735 C CA . LEU A 1 94 ? -1.244 0.260 3.318 1.00 71.44 94 LEU A CA 1
ATOM 736 C C . LEU A 1 94 ? -0.023 -0.108 4.168 1.00 71.44 94 LEU A C 1
ATOM 738 O O . LEU A 1 94 ? 1.092 0.256 3.791 1.00 71.44 94 LEU A O 1
ATOM 742 N N . SER A 1 95 ? -0.174 -0.918 5.217 1.00 72.25 95 SER A N 1
ATOM 743 C CA . SER A 1 95 ? 0.933 -1.329 6.090 1.00 72.25 95 SER A CA 1
ATOM 744 C C . SER A 1 95 ? 1.350 -2.796 5.873 1.00 72.25 95 SER A C 1
ATOM 746 O O . SER A 1 95 ? 0.552 -3.657 5.516 1.00 72.25 95 SER A O 1
ATOM 748 N N . LYS A 1 96 ? 2.648 -3.087 6.050 1.00 54.31 96 LYS A N 1
ATOM 749 C CA . LYS A 1 96 ? 3.215 -4.453 6.135 1.00 54.31 96 LYS A CA 1
ATOM 750 C C . LYS A 1 96 ? 3.730 -4.740 7.553 1.00 54.31 96 LYS A C 1
ATOM 752 O O . LYS A 1 96 ? 4.726 -5.444 7.710 1.00 54.31 96 LYS A O 1
ATOM 757 N N . LEU A 1 97 ? 3.131 -4.155 8.593 1.00 44.31 97 LEU A N 1
ATOM 758 C CA . LEU A 1 97 ? 3.497 -4.580 9.945 1.00 44.31 97 LEU A CA 1
ATOM 759 C C . LEU A 1 97 ? 3.084 -6.055 10.126 1.00 44.31 97 LEU A C 1
ATOM 761 O O . LEU A 1 97 ? 2.055 -6.461 9.575 1.00 44.31 97 LEU A O 1
ATOM 765 N N . PRO A 1 98 ? 3.873 -6.873 10.849 1.00 36.00 98 PRO A N 1
ATOM 766 C CA . PRO A 1 98 ? 3.488 -8.243 11.162 1.00 36.00 98 PRO A CA 1
ATOM 767 C C . PRO A 1 98 ? 2.090 -8.232 11.776 1.00 36.00 98 PRO A C 1
ATOM 769 O O . PRO A 1 98 ? 1.805 -7.394 12.631 1.00 36.00 98 PRO A O 1
ATOM 772 N N . LYS A 1 99 ? 1.233 -9.179 11.381 1.00 43.53 99 LYS A N 1
ATOM 773 C CA . LYS A 1 99 ? -0.152 -9.331 11.869 1.00 43.53 99 LYS A CA 1
ATOM 774 C C . LYS A 1 99 ? -0.285 -9.596 13.387 1.00 43.53 99 LYS A C 1
ATOM 776 O O . LYS A 1 99 ? -1.378 -9.898 13.844 1.00 43.53 99 LYS A O 1
ATOM 781 N N . ASN A 1 100 ? 0.774 -9.397 14.172 1.00 37.84 100 ASN A N 1
ATOM 782 C CA . ASN A 1 100 ? 0.777 -9.433 15.632 1.00 37.84 100 ASN A CA 1
ATOM 783 C C . ASN A 1 100 ? 1.117 -8.052 16.219 1.00 37.84 100 ASN A C 1
ATOM 785 O O . ASN A 1 100 ? 2.131 -7.870 16.887 1.00 37.84 100 ASN A O 1
ATOM 789 N N . LYS A 1 101 ? 0.258 -7.065 15.963 1.00 33.47 101 LYS A N 1
ATOM 790 C CA . LYS A 1 101 ? -0.064 -5.990 16.913 1.00 33.47 101 LYS A CA 1
ATOM 791 C C . LYS A 1 101 ? -1.345 -5.321 16.435 1.00 33.47 101 LYS A C 1
ATOM 793 O O . LYS A 1 101 ? -1.365 -4.570 15.466 1.00 33.47 101 LYS A O 1
ATOM 798 N N . VAL A 1 102 ? -2.434 -5.696 17.085 1.00 52.84 102 VAL A N 1
ATOM 799 C CA . VAL A 1 102 ? -3.769 -5.149 16.876 1.00 52.84 102 VAL A CA 1
ATOM 800 C C . VAL A 1 102 ? -3.762 -3.704 17.376 1.00 52.84 102 VAL A C 1
ATOM 802 O O . VAL A 1 102 ? -3.518 -3.491 18.559 1.00 52.84 102 VAL A O 1
ATOM 805 N N . ALA A 1 103 ? -3.996 -2.725 16.501 1.00 37.84 103 ALA A N 1
ATOM 806 C CA . ALA A 1 103 ? -4.429 -1.379 16.890 1.00 37.84 103 ALA A CA 1
ATOM 807 C C . ALA A 1 103 ? -4.999 -0.629 15.674 1.00 37.84 103 ALA A C 1
ATOM 809 O O . ALA A 1 103 ? -4.272 -0.061 14.865 1.00 37.84 103 ALA A O 1
ATOM 810 N N . ASN A 1 104 ? -6.324 -0.712 15.554 1.00 41.06 104 ASN A N 1
ATOM 811 C CA . ASN A 1 104 ? -7.260 0.152 14.835 1.00 41.06 104 ASN A CA 1
ATOM 812 C C . ASN A 1 104 ? -6.664 1.361 14.092 1.00 41.06 104 ASN A C 1
ATOM 814 O O . ASN A 1 104 ? -6.319 2.377 14.688 1.00 41.06 104 ASN A O 1
ATOM 818 N N . SER A 1 105 ? -6.675 1.299 12.764 1.00 41.25 105 SER A N 1
ATOM 819 C CA . SER A 1 105 ? -6.535 2.468 11.891 1.00 41.25 105 SER A CA 1
ATOM 820 C C . SER A 1 105 ? -7.677 2.429 10.886 1.00 41.25 105 SER A C 1
ATOM 822 O O . SER A 1 105 ? -7.482 2.076 9.728 1.00 41.25 105 SER A O 1
ATOM 824 N N . THR A 1 106 ? -8.895 2.706 11.354 1.00 38.12 106 THR A N 1
ATOM 825 C CA . THR A 1 106 ? -10.092 2.677 10.497 1.00 38.12 106 THR A CA 1
ATOM 826 C C . THR A 1 106 ? -10.904 3.969 10.510 1.00 38.12 106 THR A C 1
ATOM 828 O O . THR A 1 106 ? -11.971 3.988 9.922 1.00 38.12 106 THR A O 1
ATOM 831 N N . ASN A 1 107 ? -10.424 5.072 11.096 1.00 38.94 107 ASN A N 1
ATOM 832 C CA . ASN A 1 107 ? -11.217 6.309 11.183 1.00 38.94 107 ASN A CA 1
ATOM 833 C C . ASN A 1 107 ? -10.401 7.576 10.876 1.00 38.94 107 ASN A C 1
ATOM 835 O O . ASN A 1 107 ? -10.241 8.418 11.749 1.00 38.94 107 ASN A O 1
ATOM 839 N N . LEU A 1 108 ? -9.868 7.742 9.656 1.00 42.41 108 LEU A N 1
ATOM 840 C CA . LEU A 1 108 ? -9.087 8.948 9.307 1.00 42.41 108 LEU A CA 1
ATOM 841 C C . LEU A 1 108 ? -9.567 9.757 8.093 1.00 42.41 108 LEU A C 1
ATOM 843 O O . LEU A 1 108 ? -8.861 10.675 7.688 1.00 42.41 108 LEU A O 1
ATOM 847 N N . VAL A 1 109 ? -10.767 9.510 7.553 1.00 41.75 109 VAL A N 1
ATOM 848 C CA . VAL A 1 109 ? -11.278 10.314 6.416 1.00 41.75 109 VAL A CA 1
ATOM 849 C C . VAL A 1 109 ? -12.492 11.190 6.768 1.00 41.75 109 VAL A C 1
ATOM 851 O O . VAL A 1 109 ? -12.700 12.211 6.127 1.00 41.75 109 VAL A O 1
ATOM 854 N N . THR A 1 110 ? -13.214 10.925 7.862 1.00 38.41 110 THR A N 1
ATOM 855 C CA . THR A 1 110 ? -14.338 11.791 8.304 1.00 38.41 110 THR A CA 1
ATOM 856 C C . THR A 1 110 ? -13.938 12.836 9.357 1.00 38.41 110 THR A C 1
ATOM 858 O O . THR A 1 110 ? -14.745 13.659 9.772 1.00 38.41 110 THR A O 1
ATOM 861 N N . GLN A 1 111 ? -12.684 12.839 9.811 1.00 39.75 111 GLN A N 1
ATOM 862 C CA . GLN A 1 111 ? -12.257 13.580 11.004 1.00 39.75 111 GLN A CA 1
ATOM 863 C C . GLN A 1 111 ? -11.441 14.845 10.674 1.00 39.75 111 GLN A C 1
ATOM 865 O O . GLN A 1 111 ? -10.533 15.208 11.407 1.00 39.75 111 GLN A O 1
ATOM 870 N N . ALA A 1 112 ? -11.689 15.517 9.552 1.00 42.47 112 ALA A N 1
ATOM 871 C CA . ALA A 1 112 ? -10.958 16.746 9.213 1.00 42.47 112 ALA A CA 1
ATOM 872 C C . ALA A 1 112 ? -11.536 18.021 9.863 1.00 42.47 112 ALA A C 1
ATOM 874 O O . ALA A 1 112 ? -10.941 19.079 9.703 1.00 42.47 112 ALA A O 1
ATOM 875 N N . LEU A 1 113 ? -12.657 17.944 10.598 1.00 38.44 113 LEU A N 1
ATOM 876 C CA . LEU A 1 113 ? -13.296 19.146 11.159 1.00 38.44 113 LEU A CA 1
ATOM 877 C C . LEU A 1 113 ? -13.557 19.150 12.673 1.00 38.44 113 LEU A C 1
ATOM 879 O O . LEU A 1 113 ? -13.761 20.233 13.191 1.00 38.44 113 LEU A O 1
ATOM 883 N N . ASN A 1 114 ? -13.480 18.023 13.396 1.00 46.28 114 ASN A N 1
ATOM 884 C CA . ASN A 1 114 ? -13.525 17.983 14.872 1.00 46.28 114 ASN A CA 1
ATOM 885 C C . ASN A 1 114 ? -12.880 16.674 15.373 1.00 46.28 114 ASN A C 1
ATOM 887 O O . ASN A 1 114 ? -13.517 15.620 15.339 1.00 46.28 114 ASN A O 1
ATOM 891 N N . ARG A 1 115 ? -11.600 16.692 15.774 1.00 48.47 115 ARG A N 1
ATOM 892 C CA . ARG A 1 115 ? -10.909 15.507 16.324 1.00 48.47 115 ARG A CA 1
ATOM 893 C C . ARG A 1 115 ? -10.799 15.607 17.843 1.00 48.47 115 ARG A C 1
ATOM 895 O O . ARG A 1 115 ? -9.816 16.141 18.343 1.00 48.47 115 ARG A O 1
ATOM 902 N N . HIS A 1 116 ? -11.756 15.032 18.563 1.00 54.91 116 HIS A N 1
ATOM 903 C CA . HIS A 1 116 ? -11.503 14.617 19.942 1.00 54.91 116 HIS A CA 1
ATOM 904 C C . HIS A 1 116 ? -10.633 13.359 19.886 1.00 54.91 116 HIS A C 1
ATOM 906 O O . HIS A 1 116 ? -10.937 12.408 19.155 1.00 54.91 116 HIS A O 1
ATOM 912 N N . ASN A 1 117 ? -9.489 13.396 20.564 1.00 67.69 117 ASN A N 1
ATOM 913 C CA . ASN A 1 117 ? -8.564 12.271 20.607 1.00 67.69 117 ASN A CA 1
ATOM 914 C C . ASN A 1 117 ? -9.223 11.139 21.418 1.00 67.69 117 ASN A C 1
ATOM 916 O O . ASN A 1 117 ? -9.852 11.424 22.432 1.00 67.69 117 ASN A O 1
ATOM 920 N N . THR A 1 118 ? -9.133 9.878 20.982 1.00 80.38 118 THR A N 1
ATOM 921 C CA . THR A 1 118 ? -9.850 8.760 21.634 1.00 80.38 118 THR A CA 1
ATOM 922 C C . THR A 1 118 ? -8.924 7.604 22.008 1.00 80.38 118 THR A C 1
ATOM 924 O O . THR A 1 118 ? -7.850 7.451 21.427 1.00 80.38 118 THR A O 1
ATOM 927 N N . PHE A 1 119 ? -9.335 6.772 22.968 1.00 78.81 119 PHE A N 1
ATOM 928 C CA . PHE A 1 119 ? -8.608 5.580 23.412 1.00 78.81 119 PHE A CA 1
ATOM 929 C C . PHE A 1 119 ? -9.540 4.377 23.640 1.00 78.81 119 PHE A C 1
ATOM 931 O O . PHE A 1 119 ? -10.765 4.493 23.572 1.00 78.81 119 PHE A O 1
ATOM 938 N N . ALA A 1 120 ? -8.955 3.195 23.859 1.00 74.94 120 ALA A N 1
ATOM 939 C CA . ALA A 1 120 ? -9.685 1.980 24.215 1.00 74.94 120 ALA A CA 1
ATOM 940 C C . ALA A 1 120 ? -9.372 1.571 25.661 1.00 74.94 120 ALA A C 1
ATOM 942 O O . ALA A 1 120 ? -8.199 1.496 26.034 1.00 74.94 120 ALA A O 1
ATOM 943 N N . LEU A 1 121 ? -10.411 1.305 26.454 1.00 80.94 121 LEU A N 1
ATOM 944 C CA . LEU A 1 121 ? -10.314 0.944 27.867 1.00 80.94 121 LEU A CA 1
ATOM 945 C C . LEU A 1 121 ? -10.715 -0.528 28.085 1.00 80.94 121 LEU A C 1
ATOM 947 O O . LEU A 1 121 ? -11.897 -0.860 27.941 1.00 80.94 121 LEU A O 1
ATOM 951 N N . PRO A 1 122 ? -9.772 -1.412 28.462 1.00 84.81 122 PRO A N 1
ATOM 952 C CA . PRO A 1 122 ? -10.085 -2.778 28.860 1.00 84.81 122 PRO A CA 1
ATOM 953 C C . PRO A 1 122 ? -10.566 -2.826 30.318 1.00 84.81 122 PRO A C 1
ATOM 955 O O . PRO A 1 122 ? -9.842 -2.452 31.238 1.00 84.81 122 PRO A O 1
ATOM 958 N N . ILE A 1 123 ? -11.777 -3.334 30.530 1.00 82.00 123 ILE A N 1
ATOM 959 C CA . ILE A 1 123 ? -12.420 -3.498 31.834 1.00 82.00 123 ILE A CA 1
ATOM 960 C C . ILE A 1 123 ? -12.641 -4.997 32.085 1.00 82.00 123 ILE A C 1
ATOM 962 O O . ILE A 1 123 ? -13.449 -5.624 31.392 1.00 82.00 123 ILE A O 1
ATOM 966 N N . PRO A 1 124 ? -11.945 -5.611 33.053 1.00 87.75 124 PRO A N 1
ATOM 967 C CA . PRO A 1 124 ? -12.228 -6.985 33.451 1.00 87.75 124 PRO A CA 1
ATOM 968 C C . PRO A 1 124 ? -13.590 -7.052 34.159 1.00 87.75 124 PRO A C 1
ATOM 970 O O . PRO A 1 124 ? -13.826 -6.306 35.106 1.00 87.75 124 PRO A O 1
ATOM 973 N N . LEU A 1 125 ? -14.490 -7.934 33.707 1.00 86.38 125 LEU A N 1
ATOM 974 C CA . LEU A 1 125 ? -15.832 -8.077 34.299 1.00 86.38 125 LEU A CA 1
ATOM 975 C C . LEU A 1 125 ? -15.960 -9.314 35.198 1.00 86.38 125 LEU A C 1
ATOM 977 O O . LEU A 1 125 ? -16.552 -9.247 36.269 1.00 86.38 125 LEU A O 1
ATOM 981 N N . ARG A 1 126 ? -15.444 -10.459 34.742 1.00 88.19 126 ARG A N 1
ATOM 982 C CA . ARG A 1 126 ? -15.441 -11.754 35.448 1.00 88.19 126 ARG A CA 1
ATOM 983 C C . ARG A 1 126 ? -14.338 -12.641 34.875 1.00 88.19 126 ARG A C 1
ATOM 985 O O . ARG A 1 126 ? -13.715 -12.266 33.882 1.00 88.19 126 ARG A O 1
ATOM 992 N N . GLU A 1 127 ? -14.096 -13.802 35.476 1.00 85.88 127 GLU A N 1
ATOM 993 C CA . GLU A 1 127 ? -13.034 -14.718 35.043 1.00 85.88 127 GLU A CA 1
ATOM 994 C C . GLU A 1 127 ? -13.085 -14.996 33.533 1.00 85.88 127 GLU A C 1
ATOM 996 O O . GLU A 1 127 ? -14.118 -15.379 32.981 1.00 85.88 127 GLU A O 1
ATOM 1001 N N . GLY A 1 128 ? -11.966 -14.731 32.853 1.00 82.44 128 GLY A N 1
ATOM 1002 C CA . GLY A 1 128 ? -11.823 -14.917 31.408 1.00 82.44 128 GLY A CA 1
ATOM 1003 C C . GLY A 1 128 ? -12.578 -13.916 30.521 1.00 82.44 128 GLY A C 1
ATOM 1004 O O . GLY A 1 128 ? -12.499 -14.040 29.301 1.00 82.44 128 GLY A O 1
ATOM 1005 N N . LEU A 1 129 ? -13.282 -12.921 31.082 1.00 81.94 129 LEU A N 1
ATOM 1006 C CA . LEU A 1 129 ? -14.054 -11.935 30.318 1.00 81.94 129 LEU A CA 1
ATOM 1007 C C . LEU A 1 129 ? -13.549 -10.504 30.543 1.00 81.94 129 LEU A C 1
ATOM 1009 O O . LEU A 1 129 ? -13.779 -9.897 31.592 1.00 81.94 129 LEU A O 1
ATOM 1013 N N . ILE A 1 130 ? -12.927 -9.948 29.502 1.00 83.75 130 ILE A N 1
ATOM 1014 C CA . ILE A 1 130 ? -12.498 -8.548 29.428 1.00 83.75 130 ILE A CA 1
ATOM 1015 C C . ILE A 1 130 ? -13.398 -7.821 28.426 1.00 83.75 130 ILE A C 1
ATOM 1017 O O . ILE A 1 130 ? -13.471 -8.200 27.258 1.00 83.75 130 ILE A O 1
ATOM 1021 N N . LEU A 1 131 ? -14.072 -6.767 28.881 1.00 82.62 131 LEU A N 1
ATOM 1022 C CA . LEU A 1 131 ? -14.822 -5.844 28.037 1.00 82.62 131 LEU A CA 1
ATOM 1023 C C . LEU A 1 131 ? -13.878 -4.749 27.546 1.00 82.62 131 LEU A C 1
ATOM 1025 O O . LEU A 1 131 ? -13.288 -4.047 28.354 1.00 82.62 131 LEU A O 1
ATOM 1029 N N . ASN A 1 132 ? -13.752 -4.567 26.235 1.00 82.25 132 ASN A N 1
ATOM 1030 C CA . ASN A 1 132 ? -12.954 -3.479 25.679 1.00 82.25 132 ASN A CA 1
ATOM 1031 C C . ASN A 1 132 ? -13.873 -2.361 25.173 1.00 82.25 132 ASN A C 1
ATOM 1033 O O . ASN A 1 132 ? -14.535 -2.531 24.148 1.00 82.25 132 ASN A O 1
ATOM 1037 N N . ILE A 1 133 ? -13.918 -1.229 25.876 1.00 82.81 133 ILE A N 1
ATOM 1038 C CA . ILE A 1 133 ? -14.667 -0.048 25.429 1.00 82.81 133 ILE A CA 1
ATOM 1039 C C . ILE A 1 133 ? -13.761 0.756 24.497 1.00 82.81 133 ILE A C 1
ATOM 1041 O O . ILE A 1 133 ? -12.805 1.381 24.945 1.00 82.81 133 ILE A O 1
ATOM 1045 N N . GLY A 1 134 ? -14.025 0.707 23.192 1.00 81.12 134 GLY A N 1
ATOM 1046 C CA . GLY A 1 134 ? -13.275 1.471 22.190 1.00 81.12 134 GLY A CA 1
ATOM 1047 C C . GLY A 1 134 ? -13.813 2.889 21.984 1.00 81.12 134 GLY A C 1
ATOM 1048 O O . GLY A 1 134 ? -14.968 3.168 22.290 1.00 81.12 134 GLY A O 1
ATOM 1049 N N . ASN A 1 135 ? -12.988 3.749 21.379 1.00 77.00 135 ASN A N 1
ATOM 1050 C CA . ASN A 1 135 ? -13.344 5.111 20.959 1.00 77.00 135 ASN A CA 1
ATOM 1051 C C . ASN A 1 135 ? -13.838 6.026 22.100 1.00 77.00 135 ASN A C 1
ATOM 1053 O O . ASN A 1 135 ? -14.661 6.908 21.862 1.00 77.00 135 ASN A O 1
ATOM 1057 N N . LEU A 1 136 ? -13.341 5.836 23.325 1.00 82.31 136 LEU A N 1
ATOM 1058 C CA . LEU A 1 136 ? -13.604 6.752 24.437 1.00 82.31 136 LEU A CA 1
ATOM 1059 C C . LEU A 1 136 ? -12.849 8.070 24.216 1.00 82.31 136 LEU A C 1
ATOM 1061 O O . LEU A 1 136 ? -11.635 8.007 24.015 1.00 82.31 136 LEU A O 1
ATOM 1065 N N . PRO A 1 137 ? -13.509 9.240 24.259 1.00 81.81 137 PRO A N 1
ATOM 1066 C CA . PRO A 1 137 ? -12.832 10.536 24.220 1.00 81.81 137 PRO A CA 1
ATOM 1067 C C . PRO A 1 137 ? -11.830 10.691 25.369 1.00 81.81 137 PRO A C 1
ATOM 1069 O O . PRO A 1 137 ? -12.095 10.276 26.496 1.00 81.81 137 PRO A O 1
ATOM 1072 N N . LEU A 1 138 ? -10.671 11.287 25.090 1.00 76.56 138 LEU A N 1
ATOM 1073 C CA . LEU A 1 138 ? -9.661 11.623 26.102 1.00 76.56 138 LEU A CA 1
ATOM 1074 C C . LEU A 1 138 ? -10.085 12.795 26.990 1.00 76.56 138 LEU A C 1
ATOM 1076 O O . LEU A 1 138 ? -9.555 12.957 28.083 1.00 76.56 138 LEU A O 1
ATOM 1080 N N . ASP A 1 139 ? -11.030 13.592 26.515 1.00 79.44 139 ASP A N 1
ATOM 1081 C CA . ASP A 1 139 ? -11.622 14.753 27.168 1.00 79.44 139 ASP A CA 1
ATOM 1082 C C . ASP A 1 139 ? -13.072 14.497 27.609 1.00 79.44 139 ASP A C 1
ATOM 1084 O O . ASP A 1 139 ? -13.858 15.432 27.725 1.00 79.44 139 ASP A O 1
ATOM 1088 N N . LEU A 1 140 ? -13.426 13.230 27.863 1.00 83.69 140 LEU A N 1
ATOM 1089 C CA . LEU A 1 140 ? -14.754 12.832 28.329 1.00 83.69 140 LEU A CA 1
ATOM 1090 C C . LEU A 1 140 ? -15.134 13.582 29.615 1.00 83.69 140 LEU A C 1
ATOM 1092 O O . LEU A 1 140 ? -14.457 13.463 30.639 1.00 83.69 140 LEU A O 1
ATOM 1096 N N . THR A 1 141 ? -16.243 14.317 29.566 1.00 88.12 141 THR A N 1
ATOM 1097 C CA . THR A 1 141 ? -16.777 15.042 30.725 1.00 88.12 141 THR A CA 1
ATOM 1098 C C . THR A 1 141 ? -17.586 14.127 31.650 1.00 88.12 141 THR A C 1
ATOM 1100 O O . THR A 1 141 ? -18.022 13.040 31.263 1.00 88.12 141 THR A O 1
ATOM 1103 N N . GLU A 1 142 ? -17.808 14.565 32.893 1.00 88.19 142 GLU A N 1
ATOM 1104 C CA . GLU A 1 142 ? -18.561 13.801 33.900 1.00 88.19 142 GLU A CA 1
ATOM 1105 C C . GLU A 1 142 ? -20.001 13.497 33.447 1.00 88.19 142 GLU A C 1
ATOM 1107 O O . GLU A 1 142 ? -20.444 12.351 33.524 1.00 88.19 142 GLU A O 1
ATOM 1112 N N . ASP A 1 143 ? -20.693 14.481 32.865 1.00 91.69 143 ASP A N 1
ATOM 1113 C CA . ASP A 1 143 ? -22.052 14.315 32.331 1.00 91.69 143 ASP A CA 1
ATOM 1114 C C . ASP A 1 143 ? -22.115 13.269 31.203 1.00 91.69 143 ASP A C 1
ATOM 1116 O O . ASP A 1 143 ? -23.055 12.469 31.108 1.00 91.69 143 ASP A O 1
ATOM 1120 N N . GLU A 1 144 ? -21.107 13.251 30.328 1.00 85.94 144 GLU A N 1
ATOM 1121 C CA . GLU A 1 144 ? -21.010 12.280 29.238 1.00 85.94 144 GLU A CA 1
ATOM 1122 C C . GLU A 1 144 ? -20.709 10.874 29.763 1.00 85.94 144 GLU A C 1
ATOM 1124 O O . GLU A 1 144 ? -21.318 9.901 29.306 1.00 85.94 144 GLU A O 1
ATOM 1129 N N . ALA A 1 145 ? -19.824 10.759 30.753 1.00 90.44 145 ALA A N 1
ATOM 1130 C CA . ALA A 1 145 ? -19.531 9.498 31.423 1.00 90.44 145 ALA A CA 1
ATOM 1131 C C . ALA A 1 145 ? -20.776 8.921 32.120 1.00 90.44 145 ALA A C 1
ATOM 1133 O O . ALA A 1 145 ? -21.061 7.722 32.000 1.00 90.44 145 ALA A O 1
ATOM 1134 N N . GLU A 1 146 ? -21.571 9.765 32.782 1.00 93.75 146 GLU A N 1
ATOM 1135 C CA . GLU A 1 146 ? -22.821 9.350 33.425 1.00 93.75 146 GLU A CA 1
ATOM 1136 C C . GLU A 1 146 ? -23.843 8.862 32.388 1.00 93.75 146 GLU A C 1
ATOM 1138 O O . GLU A 1 146 ? -24.512 7.837 32.567 1.00 93.75 146 GLU A O 1
ATOM 1143 N N . LYS A 1 147 ? -23.909 9.528 31.232 1.00 90.69 147 LYS A N 1
ATOM 1144 C CA . LYS A 1 147 ? -24.764 9.110 30.115 1.00 90.69 147 LYS A CA 1
ATOM 1145 C C . LYS A 1 147 ? -24.376 7.736 29.573 1.00 90.69 147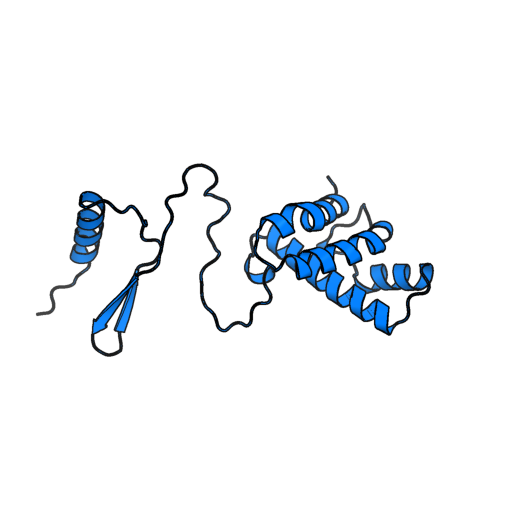 LYS A C 1
ATOM 1147 O O . LYS A 1 147 ? -25.253 6.889 29.385 1.00 90.69 147 LYS A O 1
ATOM 1152 N N . ILE A 1 148 ? -23.081 7.498 29.353 1.00 89.81 148 ILE A N 1
ATOM 1153 C CA . ILE A 1 148 ? -22.551 6.194 28.923 1.00 89.81 148 ILE A CA 1
ATOM 1154 C C . ILE A 1 148 ? -22.931 5.120 29.946 1.00 89.81 148 ILE A C 1
ATOM 1156 O O . ILE A 1 148 ? -23.473 4.073 29.586 1.00 89.81 148 ILE A O 1
ATOM 1160 N N . THR A 1 149 ? -22.728 5.413 31.229 1.00 91.44 149 THR A N 1
ATOM 1161 C CA . THR A 1 149 ? -23.057 4.510 32.334 1.00 91.44 149 THR A CA 1
ATOM 1162 C C . THR A 1 149 ? -24.537 4.139 32.340 1.00 91.44 149 THR A C 1
ATOM 1164 O O . THR A 1 149 ? -24.885 2.961 32.442 1.00 91.44 149 THR A O 1
ATOM 1167 N N . ARG A 1 150 ? -25.428 5.122 32.182 1.00 92.25 150 ARG A N 1
ATOM 1168 C CA . ARG A 1 150 ? -26.879 4.902 32.158 1.00 92.25 150 ARG A CA 1
ATOM 1169 C C . ARG A 1 150 ? -27.311 4.004 31.001 1.00 92.25 150 ARG A C 1
ATOM 1171 O O . ARG A 1 150 ? -28.147 3.123 31.196 1.00 92.25 150 ARG A O 1
ATOM 1178 N N . ILE A 1 151 ? -26.726 4.197 29.819 1.00 90.44 151 ILE A N 1
ATOM 1179 C CA . ILE A 1 151 ? -26.995 3.350 28.652 1.00 90.44 151 ILE A CA 1
ATOM 1180 C C . ILE A 1 151 ? -26.555 1.916 28.944 1.00 90.44 151 ILE A C 1
ATOM 1182 O O . ILE A 1 151 ? -27.357 1.001 28.789 1.00 90.44 151 ILE A O 1
ATOM 1186 N N . ILE A 1 152 ? -25.330 1.711 29.431 1.00 89.88 152 ILE A N 1
ATOM 1187 C CA . ILE A 1 152 ? -24.812 0.369 29.740 1.00 89.88 152 ILE A CA 1
ATOM 1188 C C . ILE A 1 152 ? -25.699 -0.331 30.780 1.00 89.88 152 ILE A C 1
ATOM 1190 O O . ILE A 1 152 ? -26.081 -1.484 30.581 1.00 89.88 152 ILE A O 1
ATOM 1194 N N . LYS A 1 153 ? -26.099 0.378 31.844 1.00 89.44 153 LYS A N 1
ATOM 1195 C CA . LYS A 1 153 ? -27.009 -0.147 32.875 1.00 89.44 153 LYS A CA 1
ATOM 1196 C C . LYS A 1 153 ? -28.360 -0.589 32.301 1.00 89.44 153 LYS A C 1
ATOM 1198 O O . LYS A 1 153 ? -28.904 -1.576 32.777 1.00 89.44 153 LYS A O 1
ATOM 1203 N N . SER A 1 154 ? -28.886 0.084 31.275 1.00 93.25 154 SER A N 1
ATOM 1204 C CA . SER A 1 154 ? -30.184 -0.275 30.675 1.00 93.25 154 SER A CA 1
ATOM 1205 C C . SER A 1 154 ? -30.198 -1.632 29.959 1.00 93.25 154 SER A C 1
ATOM 1207 O O . SER A 1 154 ? -31.253 -2.248 29.846 1.00 93.25 154 SER A O 1
ATOM 1209 N N . TYR A 1 155 ? -29.036 -2.118 29.512 1.00 87.38 155 TYR A N 1
ATOM 1210 C CA . TYR A 1 155 ? -28.893 -3.437 28.888 1.00 87.38 155 TYR A CA 1
ATOM 1211 C C . TYR A 1 155 ? -28.583 -4.549 29.895 1.00 87.38 155 TYR A C 1
ATOM 1213 O O . TYR A 1 155 ? -28.542 -5.723 29.521 1.00 87.38 155 TYR A O 1
ATOM 1221 N N . ALA A 1 156 ? -28.330 -4.207 31.160 1.00 89.69 156 ALA A N 1
ATOM 1222 C CA . ALA A 1 156 ? -28.071 -5.201 32.185 1.00 89.69 156 ALA A CA 1
ATOM 1223 C C . ALA A 1 156 ? -29.368 -5.958 32.495 1.00 89.69 156 ALA A C 1
ATOM 1225 O O . ALA A 1 156 ? -30.334 -5.391 33.002 1.00 89.69 156 ALA A O 1
ATOM 1226 N N . VAL A 1 157 ? -29.383 -7.254 32.190 1.00 86.56 157 VAL A N 1
ATOM 1227 C CA . VAL A 1 157 ? -30.470 -8.140 32.606 1.00 86.56 157 VAL A CA 1
ATOM 1228 C C . VAL A 1 157 ? -30.284 -8.427 34.092 1.00 86.56 157 VAL A C 1
ATOM 1230 O O . VAL A 1 157 ? -29.200 -8.844 34.508 1.00 86.56 157 VAL A O 1
ATOM 1233 N N . ILE A 1 158 ? -31.326 -8.189 34.888 1.00 79.50 158 ILE A N 1
ATOM 1234 C CA . ILE A 1 158 ? -31.345 -8.583 36.297 1.00 79.50 158 ILE A CA 1
ATOM 1235 C C . ILE A 1 158 ? -31.281 -10.107 36.318 1.00 79.50 158 ILE A C 1
ATOM 1237 O O . ILE A 1 158 ? -32.123 -10.784 35.731 1.00 79.50 158 ILE A O 1
ATOM 1241 N N . LYS A 1 159 ? -30.213 -10.635 36.907 1.00 61.47 159 LYS A N 1
ATOM 1242 C CA . LYS A 1 159 ? -30.059 -12.067 37.111 1.00 61.47 159 LYS A CA 1
ATOM 1243 C C . LYS A 1 159 ? -30.711 -12.375 38.457 1.00 61.47 159 LYS A C 1
ATOM 1245 O O . LYS A 1 159 ? -30.170 -11.938 39.471 1.00 61.47 159 LYS A O 1
ATOM 1250 N N . ASP A 1 160 ? -31.871 -13.026 38.422 1.00 54.12 160 ASP A N 1
ATOM 1251 C CA . ASP A 1 160 ? -32.494 -13.637 39.605 1.00 54.12 160 ASP A CA 1
ATOM 1252 C C . ASP A 1 160 ? -31.629 -14.790 40.143 1.00 54.12 160 ASP A C 1
ATOM 1254 O O . ASP A 1 160 ? -31.005 -15.509 39.317 1.00 54.12 160 ASP A O 1
#

pLDDT: mean 81.15, std 16.74, range [33.47, 96.0]